Protein AF-A0A2V8UMW2-F1 (afdb_monomer)

Structure (mmCIF, N/CA/C/O backbone):
data_AF-A0A2V8UMW2-F1
#
_entry.id   AF-A0A2V8UMW2-F1
#
loop_
_atom_site.group_PDB
_atom_site.id
_atom_site.type_symbol
_atom_site.label_atom_id
_atom_site.label_alt_id
_atom_site.label_comp_id
_atom_site.label_asym_id
_atom_site.label_entity_id
_atom_site.label_seq_id
_atom_site.pdbx_PDB_ins_code
_atom_site.Cartn_x
_atom_site.Cartn_y
_atom_site.Cartn_z
_atom_site.occupancy
_atom_site.B_iso_or_equiv
_atom_site.auth_seq_id
_atom_site.auth_comp_id
_atom_site.auth_asym_id
_atom_site.auth_atom_id
_atom_site.pdbx_PDB_model_num
ATOM 1 N N . MET A 1 1 ? 11.350 9.173 -3.716 1.00 94.69 1 MET A N 1
ATOM 2 C CA . MET A 1 1 ? 10.327 8.839 -2.687 1.00 94.69 1 MET A CA 1
ATOM 3 C C . MET A 1 1 ? 10.447 7.353 -2.351 1.00 94.69 1 MET A C 1
ATOM 5 O O . MET A 1 1 ? 11.100 6.644 -3.106 1.00 94.69 1 MET A O 1
ATOM 9 N N . LYS A 1 2 ? 9.887 6.867 -1.236 1.00 98.12 2 LYS A N 1
ATOM 10 C CA . LYS A 1 2 ? 9.878 5.428 -0.910 1.00 98.12 2 LYS A CA 1
ATOM 11 C C . LYS A 1 2 ? 8.465 4.871 -1.043 1.00 98.12 2 LYS A C 1
ATOM 13 O O . LYS A 1 2 ? 7.539 5.491 -0.530 1.00 98.12 2 LYS A O 1
ATOM 18 N N . CYS A 1 3 ? 8.321 3.709 -1.679 1.00 98.44 3 CYS A N 1
ATOM 19 C CA . CYS A 1 3 ? 7.052 2.987 -1.739 1.00 98.44 3 CYS A CA 1
ATOM 20 C C . CYS A 1 3 ? 6.512 2.774 -0.309 1.00 98.44 3 CYS A C 1
ATOM 22 O O . CYS A 1 3 ? 7.265 2.296 0.548 1.00 98.44 3 CYS A O 1
ATOM 24 N N . PRO A 1 4 ? 5.238 3.095 -0.028 1.0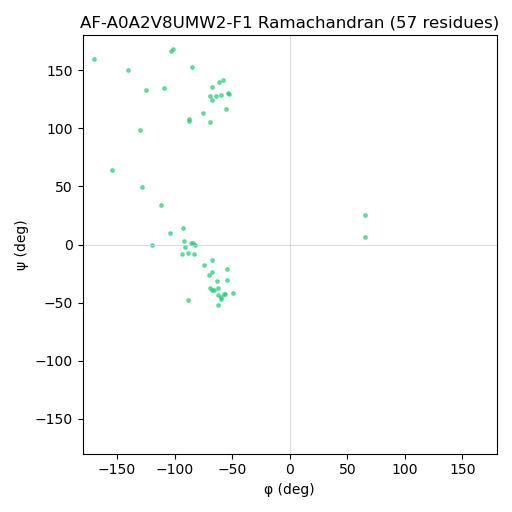0 98.06 4 PRO A N 1
ATOM 25 C CA . PRO A 1 4 ? 4.691 3.007 1.326 1.00 98.06 4 PRO A CA 1
ATOM 26 C C . PRO A 1 4 ? 4.586 1.563 1.837 1.00 98.06 4 PRO A C 1
ATOM 28 O O . PRO A 1 4 ? 4.641 1.345 3.041 1.00 98.06 4 PRO A O 1
ATOM 31 N N . ILE A 1 5 ? 4.522 0.576 0.935 1.00 98.44 5 ILE A N 1
ATOM 32 C CA . ILE A 1 5 ? 4.352 -0.841 1.283 1.00 98.44 5 ILE A CA 1
ATOM 33 C C . ILE A 1 5 ? 5.679 -1.564 1.526 1.00 98.44 5 ILE A C 1
ATOM 35 O O . ILE A 1 5 ? 5.820 -2.268 2.519 1.00 98.44 5 ILE A O 1
ATOM 39 N N . CYS A 1 6 ? 6.664 -1.407 0.637 1.00 98.12 6 CYS A N 1
ATOM 40 C CA . CYS A 1 6 ? 7.922 -2.170 0.706 1.00 98.12 6 CYS A CA 1
ATOM 41 C C . CYS A 1 6 ? 9.181 -1.306 0.860 1.00 98.12 6 CYS A C 1
ATOM 43 O O . CYS A 1 6 ? 10.287 -1.836 0.911 1.00 98.12 6 CYS A O 1
ATOM 45 N N . ARG A 1 7 ? 9.033 0.025 0.915 1.00 98.38 7 ARG A N 1
ATOM 46 C CA . ARG A 1 7 ? 10.116 1.007 1.113 1.00 98.38 7 ARG A CA 1
ATOM 47 C C . ARG A 1 7 ? 11.163 1.095 -0.006 1.00 98.38 7 ARG A C 1
ATOM 49 O O . ARG A 1 7 ? 12.110 1.866 0.145 1.00 98.38 7 ARG A O 1
ATOM 56 N N . LYS A 1 8 ? 10.971 0.399 -1.135 1.00 98.31 8 LYS A N 1
ATOM 57 C CA . LYS A 1 8 ? 11.798 0.551 -2.346 1.00 98.31 8 LYS A CA 1
ATOM 58 C C . LYS A 1 8 ? 11.778 2.003 -2.844 1.00 98.31 8 LYS A C 1
ATOM 60 O O . LYS A 1 8 ? 10.736 2.660 -2.784 1.00 98.31 8 LYS A O 1
ATOM 65 N N . GLU A 1 9 ? 12.915 2.494 -3.330 1.00 98.25 9 GLU A N 1
ATOM 66 C CA . GLU A 1 9 ? 13.021 3.824 -3.935 1.00 98.25 9 GLU A CA 1
ATOM 67 C C . GLU A 1 9 ? 12.254 3.902 -5.260 1.00 98.25 9 GLU A C 1
ATOM 69 O O . GLU A 1 9 ? 12.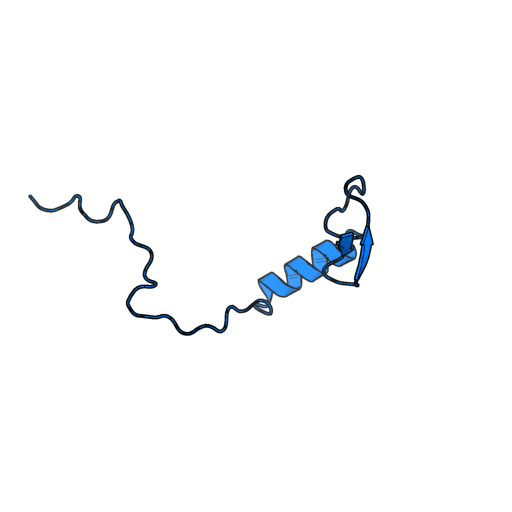312 2.985 -6.079 1.00 98.25 9 GLU A O 1
ATOM 74 N N . ILE A 1 10 ? 11.510 4.994 -5.445 1.00 97.62 10 ILE A N 1
ATOM 75 C CA . ILE A 1 10 ? 10.709 5.275 -6.641 1.00 97.62 10 ILE A CA 1
ATOM 76 C C . ILE A 1 10 ? 10.7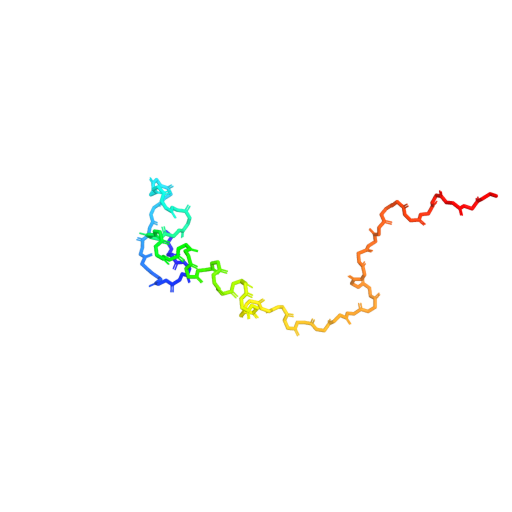85 6.759 -7.017 1.00 97.62 10 ILE A C 1
ATOM 78 O O . ILE A 1 10 ? 10.909 7.639 -6.146 1.00 97.62 10 ILE A O 1
ATOM 82 N N . THR A 1 11 ? 10.657 7.024 -8.314 1.00 97.25 11 THR A N 1
ATOM 83 C CA . THR A 1 11 ? 10.507 8.362 -8.897 1.00 97.25 11 THR A CA 1
ATOM 84 C C . THR A 1 11 ? 9.045 8.610 -9.282 1.00 97.25 11 THR A C 1
ATOM 86 O O . THR A 1 11 ? 8.237 7.679 -9.270 1.00 97.25 11 THR A O 1
ATOM 89 N N . ARG A 1 12 ? 8.680 9.865 -9.573 1.00 96.69 12 ARG A N 1
ATOM 90 C CA . ARG A 1 12 ? 7.289 10.243 -9.887 1.00 96.69 12 ARG A CA 1
ATOM 91 C C . ARG A 1 1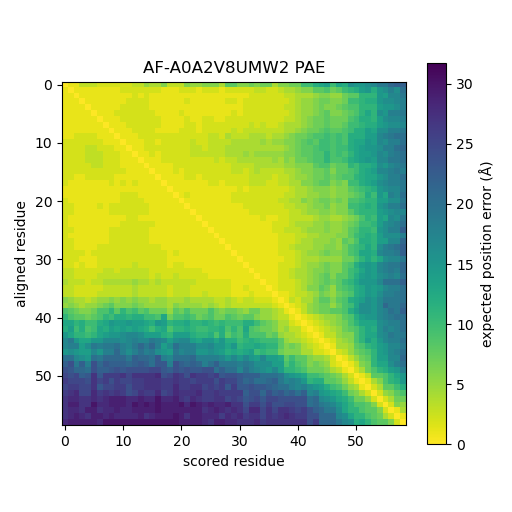2 ? 6.850 9.794 -11.282 1.00 96.69 12 ARG A C 1
ATOM 93 O O . ARG A 1 12 ? 5.659 9.727 -11.542 1.00 96.69 12 ARG A O 1
ATOM 100 N N . GLU A 1 13 ? 7.806 9.478 -12.146 1.00 96.88 13 GLU A N 1
ATOM 101 C CA . GLU A 1 13 ? 7.610 9.032 -13.528 1.00 96.88 13 GLU A CA 1
ATOM 102 C C . GLU A 1 13 ? 7.310 7.527 -13.614 1.00 96.88 13 GLU A C 1
ATOM 104 O O . GLU A 1 13 ? 6.992 7.022 -14.687 1.00 96.88 13 GLU A O 1
ATOM 109 N N . ASN A 1 14 ? 7.422 6.791 -12.500 1.00 94.69 14 ASN A N 1
ATOM 110 C CA . ASN A 1 14 ? 7.048 5.382 -12.458 1.00 94.69 14 ASN A CA 1
ATOM 111 C C . ASN A 1 14 ? 5.530 5.245 -12.711 1.00 94.69 14 ASN A C 1
ATOM 113 O O . ASN A 1 14 ? 4.766 5.884 -11.986 1.00 94.69 14 ASN A O 1
ATOM 117 N N . PRO A 1 15 ? 5.076 4.404 -13.664 1.00 96.50 15 PRO A N 1
ATOM 118 C CA . PRO A 1 15 ? 3.648 4.209 -13.945 1.00 96.50 15 PRO A CA 1
ATOM 119 C C . PRO A 1 15 ? 2.823 3.815 -12.716 1.00 96.50 15 PRO A C 1
ATOM 121 O O . PRO A 1 15 ? 1.659 4.182 -12.603 1.00 96.50 15 PRO A O 1
ATOM 124 N N . GLU A 1 16 ? 3.454 3.112 -11.775 1.00 96.88 16 GLU A N 1
ATOM 125 C CA . GLU A 1 16 ? 2.820 2.621 -10.552 1.00 96.88 16 GLU A CA 1
ATOM 126 C C . GLU A 1 16 ? 2.937 3.594 -9.373 1.00 96.88 16 GLU A C 1
ATOM 128 O O . GLU A 1 16 ? 2.520 3.260 -8.261 1.00 96.88 16 GLU A O 1
ATOM 133 N N . PHE A 1 17 ? 3.522 4.783 -9.568 1.00 97.12 17 PHE A N 1
ATOM 134 C CA . PHE A 1 17 ? 3.664 5.791 -8.516 1.00 97.12 17 PHE A CA 1
ATOM 135 C C . PHE A 1 17 ? 2.294 6.088 -7.864 1.00 97.12 17 PHE A C 1
ATOM 137 O O . PHE A 1 17 ? 1.331 6.351 -8.583 1.00 97.12 17 PHE A O 1
ATOM 144 N N . PRO A 1 18 ? 2.163 6.068 -6.517 1.00 97.25 18 PRO A N 1
ATOM 145 C CA . PRO A 1 18 ? 3.210 6.133 -5.485 1.00 97.25 18 PRO A CA 1
ATOM 146 C C . PRO A 1 18 ? 3.738 4.771 -4.991 1.00 97.25 18 PRO A C 1
ATOM 148 O O . PRO A 1 18 ? 4.413 4.693 -3.959 1.00 97.25 18 PRO A O 1
ATOM 151 N N . PHE A 1 19 ? 3.446 3.683 -5.695 1.00 98.50 19 PHE A N 1
ATOM 152 C CA . PHE A 1 19 ? 3.938 2.340 -5.404 1.00 98.50 19 PHE A CA 1
ATOM 153 C C . PHE A 1 19 ? 5.090 1.957 -6.340 1.00 98.50 19 PHE A C 1
ATOM 155 O O . PHE A 1 19 ? 5.390 2.640 -7.314 1.00 98.50 19 PHE A O 1
ATOM 162 N N . CYS A 1 20 ? 5.795 0.866 -6.026 1.00 98.12 20 CYS A N 1
ATOM 163 C CA . CYS A 1 20 ? 6.851 0.359 -6.908 1.00 98.12 20 CYS A CA 1
ATOM 164 C C . CYS A 1 20 ? 6.377 -0.725 -7.886 1.00 98.12 20 CYS A C 1
ATOM 166 O O . CYS A 1 20 ? 7.183 -1.191 -8.689 1.00 98.12 20 CYS A O 1
ATOM 168 N N . SER A 1 21 ? 5.144 -1.216 -7.733 1.00 98.12 21 SER A N 1
ATOM 169 C CA . SER A 1 21 ? 4.538 -2.260 -8.562 1.00 98.12 21 SER A CA 1
ATOM 170 C C . SER A 1 21 ? 3.044 -2.410 -8.263 1.00 98.12 21 SER A C 1
ATOM 172 O O . SER A 1 21 ? 2.610 -2.136 -7.138 1.00 98.12 21 SER A O 1
ATOM 174 N N . ASP A 1 22 ? 2.307 -2.996 -9.210 1.00 98.25 22 ASP A N 1
ATOM 175 C CA . ASP A 1 22 ? 0.911 -3.424 -9.043 1.00 98.25 22 ASP A CA 1
ATOM 176 C C . ASP A 1 22 ? 0.683 -4.246 -7.769 1.00 98.25 22 ASP A C 1
ATOM 178 O O . ASP A 1 22 ? -0.281 -4.041 -7.032 1.00 98.25 22 ASP A O 1
ATOM 182 N N . ARG A 1 23 ? 1.610 -5.159 -7.448 1.00 98.38 23 ARG A N 1
ATOM 183 C CA . ARG A 1 23 ? 1.531 -5.971 -6.225 1.00 98.38 23 ARG A CA 1
ATOM 184 C C . ARG A 1 23 ? 1.443 -5.100 -4.970 1.00 98.38 23 ARG A C 1
ATOM 186 O O . ARG A 1 23 ? 0.673 -5.415 -4.069 1.00 98.38 23 ARG A O 1
ATOM 193 N N . CYS A 1 24 ? 2.233 -4.028 -4.888 1.00 98.62 24 CYS A N 1
ATOM 194 C CA . CYS A 1 24 ? 2.195 -3.131 -3.732 1.00 98.62 24 CYS A CA 1
ATOM 195 C C . CYS A 1 24 ? 0.887 -2.331 -3.688 1.00 98.62 24 CYS A C 1
ATOM 197 O O . CYS A 1 24 ? 0.328 -2.176 -2.608 1.00 98.62 24 CYS A O 1
ATOM 199 N N . ARG A 1 25 ? 0.363 -1.903 -4.843 1.00 98.31 25 ARG A N 1
ATOM 200 C CA . ARG A 1 25 ? -0.940 -1.228 -4.945 1.00 98.31 25 ARG A CA 1
ATOM 201 C C . ARG A 1 25 ? -2.084 -2.111 -4.429 1.00 98.31 25 ARG A C 1
ATOM 203 O O . ARG A 1 25 ? -2.902 -1.659 -3.635 1.00 98.31 25 ARG A O 1
ATOM 210 N N . VAL A 1 26 ? -2.106 -3.389 -4.815 1.00 98.50 26 VAL A N 1
ATOM 211 C CA . VAL A 1 26 ? -3.124 -4.354 -4.356 1.00 98.50 26 VAL A CA 1
ATOM 212 C C . VAL A 1 26 ? -2.996 -4.659 -2.860 1.00 98.50 26 VAL A C 1
ATOM 214 O O . VAL A 1 26 ? -4.007 -4.764 -2.171 1.00 98.50 26 VAL A O 1
ATOM 217 N N . ILE A 1 27 ? -1.773 -4.772 -2.328 1.00 98.69 27 ILE A N 1
ATOM 218 C CA . ILE A 1 27 ? -1.560 -4.964 -0.882 1.00 98.69 27 ILE A CA 1
ATOM 219 C C . ILE A 1 27 ? -2.092 -3.770 -0.087 1.00 98.69 27 ILE A C 1
ATOM 221 O O . ILE A 1 27 ? -2.748 -3.975 0.933 1.00 98.69 27 ILE A O 1
ATOM 225 N N . ASP A 1 28 ? -1.827 -2.543 -0.543 1.00 98.38 28 ASP A N 1
ATOM 226 C CA . ASP A 1 28 ? -2.333 -1.339 0.118 1.00 98.38 28 ASP A CA 1
ATOM 227 C C . ASP A 1 28 ? -3.863 -1.332 0.162 1.00 98.38 28 ASP A C 1
ATOM 229 O O . ASP A 1 28 ? -4.450 -1.177 1.232 1.00 98.38 28 ASP A O 1
ATOM 233 N N . LEU A 1 29 ? -4.505 -1.631 -0.971 1.00 98.25 29 LEU A N 1
ATOM 234 C CA . LEU A 1 29 ? -5.956 -1.791 -1.043 1.00 98.25 29 LEU A CA 1
ATOM 235 C C . LEU A 1 29 ? -6.466 -2.865 -0.068 1.00 98.25 29 LEU A C 1
ATOM 237 O O . LEU A 1 29 ? -7.461 -2.654 0.622 1.00 98.25 29 LEU A O 1
ATOM 241 N N . GLY A 1 30 ? -5.768 -3.996 0.039 1.00 98.31 30 GLY A N 1
ATOM 242 C CA . GLY A 1 30 ? -6.090 -5.039 1.012 1.00 98.31 30 GLY A CA 1
ATOM 243 C C . GLY A 1 30 ? -5.973 -4.564 2.464 1.00 98.31 30 GLY A C 1
ATOM 244 O O . GLY A 1 30 ? -6.803 -4.929 3.297 1.00 98.31 30 GLY A O 1
ATOM 245 N N . ASN A 1 31 ? -4.990 -3.720 2.788 1.00 98.38 31 ASN A N 1
ATOM 246 C CA . ASN A 1 31 ? -4.854 -3.129 4.123 1.00 98.38 31 ASN A CA 1
ATOM 247 C C . ASN A 1 31 ? -6.016 -2.176 4.447 1.00 98.38 31 ASN A C 1
ATOM 249 O O . ASN A 1 31 ? -6.526 -2.216 5.565 1.00 98.38 31 ASN A O 1
ATOM 253 N N . TRP A 1 32 ? -6.474 -1.382 3.475 1.00 96.94 32 TRP A N 1
ATOM 254 C CA . TRP A 1 32 ? -7.683 -0.565 3.617 1.00 96.94 32 TRP A CA 1
ATOM 255 C C . TRP A 1 32 ? -8.926 -1.424 3.842 1.00 96.94 32 TRP A C 1
ATOM 257 O O . TRP A 1 32 ? -9.635 -1.235 4.825 1.00 96.94 32 TRP A O 1
ATOM 267 N N . ALA A 1 33 ? -9.156 -2.410 2.972 1.00 97.69 33 ALA A N 1
ATOM 268 C CA . ALA A 1 33 ? -10.337 -3.268 3.036 1.00 97.69 33 ALA A CA 1
ATOM 269 C C . ALA A 1 33 ? -10.403 -4.102 4.327 1.00 97.69 33 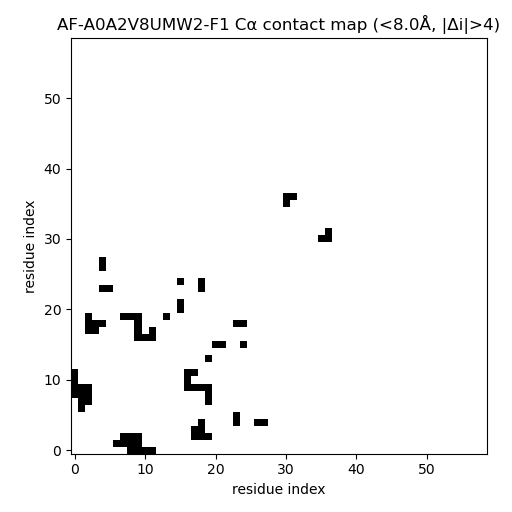ALA A C 1
ATOM 271 O O . ALA A 1 33 ? -11.485 -4.392 4.826 1.00 97.69 33 ALA A O 1
ATOM 272 N N . SER A 1 34 ? -9.247 -4.472 4.884 1.00 97.75 34 SER A N 1
ATOM 273 C CA . SER A 1 34 ? -9.156 -5.193 6.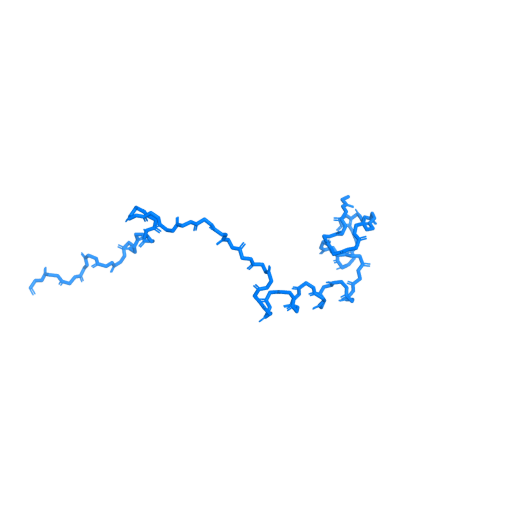161 1.00 97.75 34 SER A CA 1
ATOM 274 C C . SER A 1 34 ? -9.169 -4.284 7.392 1.00 97.75 34 SER A C 1
ATOM 276 O O . SER A 1 34 ? -9.056 -4.786 8.508 1.00 97.75 34 SER A O 1
ATOM 278 N N . GLY A 1 35 ? -9.280 -2.963 7.218 1.00 94.94 35 GLY A N 1
ATOM 279 C CA . GLY A 1 35 ? -9.284 -2.011 8.327 1.00 94.94 35 GLY A CA 1
ATOM 280 C C . GLY A 1 35 ? -7.959 -1.948 9.089 1.00 94.94 35 GLY A C 1
ATOM 281 O O . GLY A 1 35 ? -7.948 -1.595 10.262 1.00 94.94 35 GLY A O 1
ATOM 282 N N . LYS A 1 36 ? -6.826 -2.291 8.460 1.00 96.12 36 LYS A N 1
ATOM 283 C CA . LYS A 1 36 ? -5.502 -2.168 9.101 1.00 96.12 36 LYS A CA 1
ATOM 284 C C . LYS A 1 36 ? -5.069 -0.720 9.292 1.00 96.12 36 LYS A C 1
ATOM 286 O O . LYS A 1 36 ? -4.260 -0.439 10.173 1.00 96.12 36 LYS A O 1
ATOM 291 N N . TYR A 1 37 ? -5.569 0.186 8.458 1.00 95.62 37 TYR A N 1
ATOM 292 C CA . TYR A 1 37 ? -5.365 1.616 8.636 1.00 95.62 37 TYR A CA 1
ATOM 293 C C . TYR A 1 37 ? -6.467 2.163 9.540 1.00 95.62 37 TYR A C 1
ATOM 295 O O . TYR A 1 37 ? -7.620 2.274 9.132 1.00 95.62 37 TYR A O 1
ATOM 303 N N . VAL A 1 38 ? -6.097 2.478 10.782 1.00 90.38 38 VAL A N 1
ATOM 304 C CA . VAL A 1 38 ? -7.006 2.968 11.823 1.00 90.38 38 VAL A CA 1
ATOM 305 C C . VAL A 1 38 ? -6.480 4.292 12.355 1.00 90.38 38 VAL A C 1
ATOM 307 O O . VAL A 1 38 ? -5.303 4.409 12.695 1.00 90.38 38 VAL A O 1
ATOM 310 N N . ILE A 1 39 ? -7.364 5.281 12.464 1.00 87.69 39 ILE A N 1
ATOM 311 C CA . ILE A 1 39 ? -7.099 6.500 13.227 1.00 87.69 39 ILE A CA 1
ATOM 312 C C . ILE A 1 39 ? -7.528 6.209 14.665 1.00 87.69 39 ILE A C 1
ATOM 314 O O . ILE A 1 39 ? -8.712 6.072 14.946 1.00 87.69 39 ILE A O 1
ATOM 318 N N . SER A 1 40 ? -6.561 6.056 15.568 1.00 86.56 40 SER A N 1
ATOM 319 C CA . SER A 1 40 ? -6.805 5.638 16.956 1.00 86.56 40 SER A CA 1
ATOM 320 C C . SER A 1 40 ? -7.227 6.775 17.892 1.00 86.56 40 SER A C 1
ATOM 322 O O . SER A 1 40 ? -7.411 6.546 19.086 1.00 86.56 40 SER A O 1
ATOM 324 N N . THR A 1 41 ? -7.318 8.007 17.392 1.00 87.00 41 THR A N 1
ATOM 325 C CA . THR A 1 41 ? -7.655 9.171 18.214 1.00 87.00 41 THR A CA 1
ATOM 326 C C . THR A 1 41 ? -9.120 9.096 18.660 1.00 87.00 41 THR A C 1
ATOM 328 O O . THR A 1 41 ? -9.993 8.926 17.807 1.00 87.00 41 THR A O 1
ATOM 331 N N . PRO A 1 42 ? -9.417 9.231 19.967 1.00 82.62 42 PRO A N 1
ATOM 332 C CA . PRO A 1 42 ? -10.790 9.292 20.454 1.00 82.62 42 PRO A CA 1
ATOM 333 C C . PRO A 1 42 ? -11.526 10.499 19.873 1.00 82.62 42 PRO A C 1
ATOM 335 O O . PRO A 1 42 ? -10.961 11.590 19.809 1.00 82.62 42 PRO A O 1
ATOM 338 N N . LEU A 1 43 ? -12.796 10.316 19.509 1.00 83.06 43 LEU A N 1
ATOM 339 C CA . LEU A 1 43 ? -13.645 11.426 19.089 1.00 83.06 43 LEU A CA 1
ATOM 340 C C . LEU A 1 43 ? -13.908 12.353 20.278 1.00 83.06 43 LEU A C 1
ATOM 342 O O . LEU A 1 43 ? -14.428 11.930 21.313 1.00 83.06 43 LEU A O 1
ATOM 346 N N . SER A 1 44 ? -13.582 13.627 20.108 1.00 85.44 44 SER A N 1
ATOM 347 C CA . SER A 1 44 ? -14.006 14.699 20.997 1.00 85.44 44 SER A CA 1
ATOM 348 C C . SER A 1 44 ? -15.397 15.195 20.584 1.00 85.44 44 SER A C 1
ATOM 350 O O . SER A 1 44 ? -15.750 15.147 19.405 1.00 85.44 44 SER A O 1
ATOM 352 N N . PRO A 1 45 ? -16.204 15.744 21.510 1.00 79.06 45 PRO A N 1
ATOM 353 C CA . PRO A 1 45 ? -17.528 16.288 21.188 1.00 79.06 45 PRO A CA 1
ATOM 354 C C . PRO A 1 45 ? -17.546 17.349 20.067 1.00 79.06 45 PRO A C 1
ATOM 356 O O . PRO A 1 45 ? -18.591 17.567 19.457 1.00 79.06 45 PRO A O 1
ATOM 359 N N . GLY A 1 46 ? -16.405 17.995 19.792 1.00 81.56 46 GLY A N 1
ATOM 360 C CA . GLY A 1 46 ? -16.221 18.973 18.715 1.00 81.56 46 GLY A CA 1
ATOM 361 C C . GLY A 1 46 ? -15.814 18.397 17.352 1.00 81.56 46 GLY A C 1
ATOM 362 O O . GLY A 1 46 ? -15.818 19.143 16.380 1.00 81.56 46 GLY A O 1
ATOM 363 N N . ASP A 1 47 ? -15.511 17.098 17.259 1.00 80.44 47 ASP A N 1
ATOM 364 C CA . ASP A 1 47 ? -15.046 16.450 16.020 1.00 80.44 47 ASP A CA 1
ATOM 365 C C . ASP A 1 47 ? -16.196 16.038 15.091 1.00 80.44 47 ASP A C 1
ATOM 367 O O . ASP A 1 47 ? -15.972 15.450 14.030 1.00 80.44 47 ASP A O 1
ATOM 371 N N . ARG A 1 48 ? -17.449 16.327 15.475 1.00 74.69 48 ARG A N 1
ATOM 372 C CA . ARG A 1 48 ? -18.588 16.094 14.587 1.00 74.69 48 ARG A CA 1
ATOM 373 C C . ARG A 1 48 ? -18.397 16.908 13.304 1.00 74.69 48 ARG A C 1
ATOM 375 O O . ARG A 1 48 ? -18.203 18.124 13.394 1.00 74.69 48 ARG A O 1
ATOM 382 N N . PRO A 1 49 ? -18.516 16.280 12.121 1.00 72.69 49 PRO A N 1
ATOM 383 C CA . PRO A 1 49 ? -18.609 17.020 10.875 1.00 72.69 49 PRO A CA 1
ATOM 384 C C . PRO A 1 49 ? -19.779 17.998 10.996 1.00 72.69 49 PRO A C 1
ATOM 386 O O . PRO A 1 49 ? -20.919 17.578 11.196 1.00 72.69 49 PRO A O 1
ATOM 389 N N . LYS A 1 50 ? -19.506 19.305 10.936 1.00 70.06 50 LYS A N 1
ATOM 390 C CA . LYS A 1 50 ? -20.569 20.302 10.798 1.00 70.06 50 LYS A CA 1
ATOM 391 C C . LYS A 1 50 ? -21.123 20.132 9.394 1.00 70.06 50 LYS A C 1
ATOM 393 O O . LYS A 1 50 ? -20.431 20.461 8.435 1.00 70.06 50 LYS A O 1
ATOM 398 N N . ASN A 1 51 ? -22.311 19.550 9.279 1.00 67.88 51 ASN A N 1
ATOM 399 C CA . ASN A 1 51 ? -22.991 19.462 8.000 1.00 67.88 51 ASN A CA 1
ATOM 400 C C . ASN A 1 51 ? -23.552 20.861 7.691 1.00 67.88 51 ASN A C 1
ATOM 402 O O . ASN A 1 51 ? -24.400 21.320 8.456 1.00 67.88 51 ASN A O 1
ATOM 406 N N . PRO A 1 52 ? -23.068 21.574 6.658 1.00 62.00 52 PRO A N 1
ATOM 407 C CA . PRO A 1 52 ? -23.525 22.935 6.368 1.00 62.00 52 PRO A CA 1
ATOM 408 C C . PRO A 1 52 ? -24.990 22.994 5.901 1.00 62.00 52 PRO A C 1
ATOM 410 O O . PRO A 1 52 ? -25.572 24.071 5.898 1.00 62.00 52 PRO A O 1
ATOM 413 N N . ASP A 1 53 ? -25.586 21.848 5.559 1.00 66.19 53 ASP A N 1
ATOM 414 C CA . ASP A 1 53 ? -26.940 21.738 5.005 1.00 66.19 53 ASP A CA 1
ATOM 415 C C . ASP A 1 53 ? -27.995 21.239 6.017 1.00 66.19 53 ASP A C 1
ATOM 417 O O . ASP A 1 53 ? -29.101 20.892 5.622 1.00 66.19 53 ASP A O 1
ATOM 421 N N . ALA A 1 54 ? -27.675 21.152 7.316 1.00 59.88 54 ALA A N 1
ATOM 422 C CA . ALA A 1 54 ? -28.596 20.614 8.332 1.00 59.88 54 ALA A CA 1
ATOM 423 C C . ALA A 1 54 ? -29.509 21.659 9.017 1.00 59.88 54 ALA A C 1
ATOM 425 O O . ALA A 1 54 ? -30.338 21.265 9.829 1.00 59.88 54 ALA A O 1
ATOM 426 N N . ASP A 1 55 ? -29.383 22.950 8.681 1.00 59.28 55 ASP A N 1
ATOM 427 C CA . ASP A 1 55 ? -30.140 24.064 9.290 1.00 59.28 55 ASP A CA 1
ATOM 428 C C . ASP A 1 55 ? -31.151 24.713 8.311 1.00 59.28 55 ASP A C 1
ATOM 430 O O . ASP A 1 55 ? -31.349 25.926 8.325 1.00 59.28 55 ASP A O 1
ATOM 434 N N . GLN A 1 56 ? -31.771 23.946 7.408 1.00 59.28 56 GLN A N 1
ATOM 435 C CA . GLN A 1 56 ? -32.772 24.473 6.461 1.00 59.28 56 GLN A CA 1
ATOM 436 C C . GLN A 1 56 ? -34.075 23.669 6.473 1.00 59.28 56 GLN A C 1
ATOM 438 O O . GLN A 1 56 ? -34.536 23.284 5.415 1.00 59.28 56 GLN A O 1
ATOM 443 N N . ASP A 1 57 ? -34.661 23.405 7.640 1.00 56.84 57 ASP A N 1
ATOM 444 C CA . ASP A 1 57 ? -36.054 22.936 7.747 1.00 56.84 57 ASP A CA 1
ATOM 445 C C . ASP A 1 57 ? -36.629 23.324 9.131 1.00 56.84 57 ASP A C 1
ATOM 447 O O . ASP A 1 57 ? -36.936 22.472 9.963 1.00 56.84 57 ASP A O 1
ATOM 451 N N . GLU A 1 58 ? -36.744 24.627 9.408 1.00 53.25 58 GLU A N 1
ATOM 452 C CA . GLU A 1 58 ? -37.657 25.157 10.434 1.00 53.25 58 GLU A CA 1
ATOM 453 C C . GLU A 1 58 ? -38.481 26.296 9.806 1.00 53.25 58 GLU A C 1
ATOM 455 O O . GLU A 1 58 ? -37.991 27.417 9.684 1.00 53.25 58 GLU A O 1
ATOM 460 N N . ASP A 1 59 ? -39.711 25.987 9.380 1.00 51.25 59 ASP A N 1
ATOM 461 C CA . ASP A 1 59 ? -40.838 26.927 9.223 1.00 51.25 59 ASP A CA 1
ATOM 4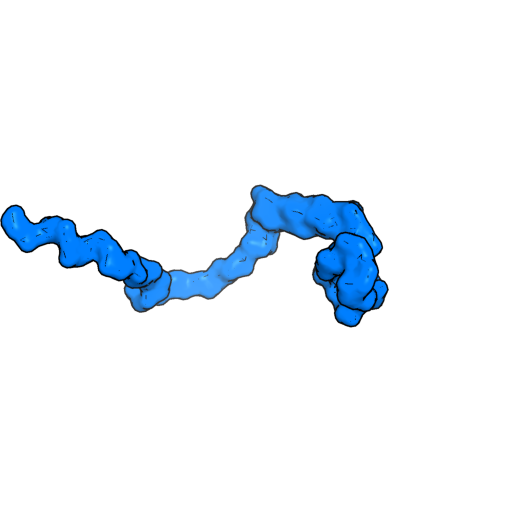62 C C . ASP A 1 59 ? -42.164 26.173 9.462 1.00 51.25 59 ASP A C 1
ATOM 464 O O . ASP A 1 59 ? -42.359 25.094 8.848 1.00 51.25 59 ASP A O 1
#

Mean predicted aligned error: 8.69 Å

Radius of gyration: 19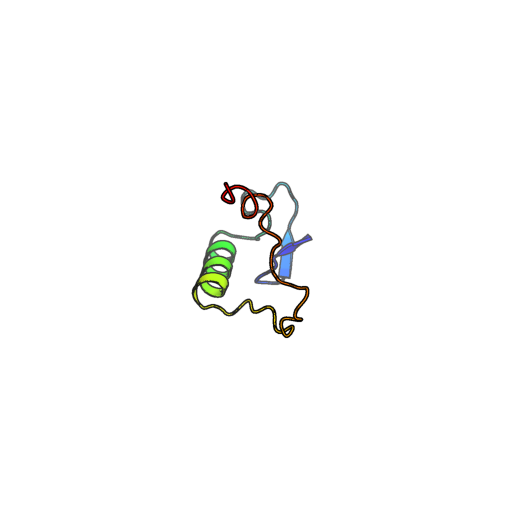.18 Å; Cα contacts (8 Å, |Δi|>4): 39; chains: 1; bounding box: 54×33×35 Å

Nearest PDB structures (foldseek):
  4tma-assembly1_I  TM=8.518E-01  e=1.771E-03  Escherichia coli K-12
  4tma-assembly2_J  TM=8.112E-01  e=7.606E-03  Escherichia coli K-12
  4tma-assembly1_K  TM=7.498E-01  e=4.801E-03  Escherichia coli K-12

Foldseek 3Di:
DAAPQPGDDDDPPQPPPVHPDPVSVVVVVVCVVVVVDDDPDDDDPPNPPPDVPPPPDDD

pLDDT: mean 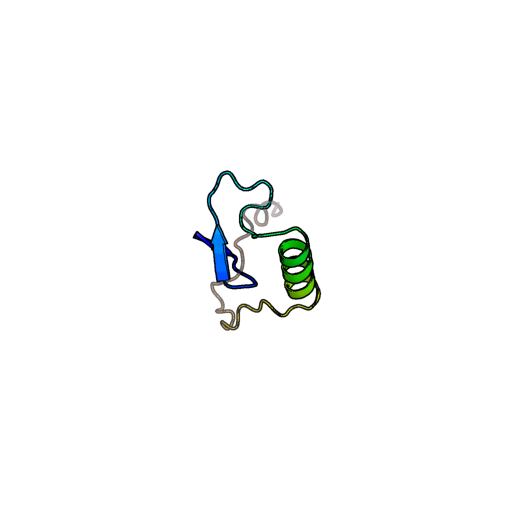88.25, std 14.22, range [51.25, 98.69]

Solvent-accessible surface area (backbone atoms only — not comparable to full-atom values): 4023 Å² total; per-residue (Å²): 93,56,14,85,79,79,58,50,82,43,58,85,85,44,94,46,49,78,32,85,36,69,69,46,50,53,51,52,51,48,35,56,78,68,54,70,73,70,83,84,72,79,86,52,95,80,68,61,82,79,64,90,79,75,86,80,85,86,133

Secondary structure (DSSP, 8-state):
-B-TTT--B--TTSTTTTSSSHHHHHHHHHHHHTT-S---PPPPTT-S---TTSS----

Sequence (59 aa):
MKCPICRKEITRENPEFPFCSDRCRVIDLGNWASGKYVISTPLSPGDRPKNPDADQDED